Protein AF-A0A931Z8J7-F1 (afdb_monomer_lite)

Sequence (145 aa):
MNRFREINWHPAREERRKFGLMLAGGAPLSAAVWFAIVRVASGEWIWAVPVAVGAAGAGLGLLLWAAPALARPFYVAWYLLVACIDTVVTTTLLVAMFALVLTPVAVALRLCGRQVLRKSFNRPAKSYWRAAEPTPGPERYFRQF

pLDDT: 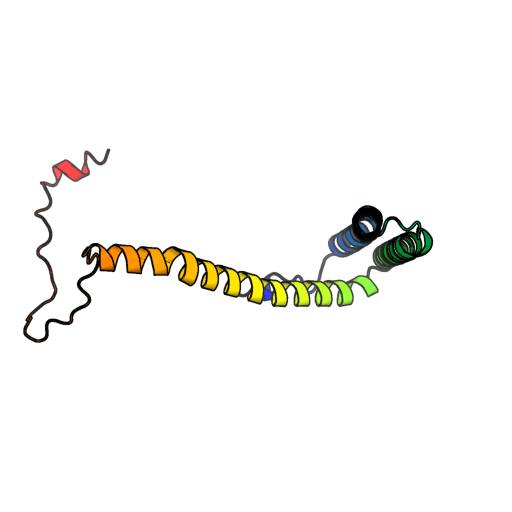mean 79.68, std 8.55, range [57.69, 97.06]

Structure (mmCIF, N/CA/C/O backbone):
data_AF-A0A931Z8J7-F1
#
_entry.id   AF-A0A931Z8J7-F1
#
loop_
_atom_site.group_PDB
_atom_site.id
_atom_site.type_symbol
_atom_site.label_atom_id
_atom_site.label_alt_id
_atom_site.label_comp_id
_atom_site.label_asym_id
_atom_site.label_entity_id
_atom_site.label_seq_id
_atom_site.pdbx_PDB_ins_code
_atom_site.Cartn_x
_atom_site.Cartn_y
_atom_site.Cartn_z
_atom_site.occupancy
_atom_site.B_iso_or_equiv
_atom_site.auth_seq_id
_atom_site.auth_comp_id
_atom_site.auth_asym_id
_atom_site.auth_atom_id
_atom_site.pdbx_PDB_model_num
ATOM 1 N N . MET A 1 1 ? -16.592 -3.594 -1.987 1.00 57.69 1 MET A N 1
ATOM 2 C CA . MET A 1 1 ? -16.247 -3.227 -3.379 1.00 57.69 1 MET A CA 1
ATOM 3 C C . MET A 1 1 ? -15.404 -4.359 -3.957 1.00 57.69 1 MET A C 1
ATOM 5 O O . MET A 1 1 ? -14.460 -4.758 -3.289 1.00 57.69 1 MET A O 1
ATOM 9 N N . ASN A 1 2 ? -15.758 -4.944 -5.104 1.00 72.88 2 ASN A N 1
ATOM 10 C CA . ASN A 1 2 ? -14.995 -6.058 -5.684 1.00 72.88 2 ASN A CA 1
ATOM 11 C C . ASN A 1 2 ? -13.785 -5.520 -6.475 1.00 72.88 2 ASN A C 1
ATOM 13 O O . ASN A 1 2 ? -13.969 -5.007 -7.577 1.00 72.88 2 ASN A O 1
ATOM 17 N N . ARG A 1 3 ? -12.569 -5.620 -5.920 1.00 72.44 3 ARG A N 1
ATOM 18 C CA . ARG A 1 3 ? -11.345 -4.998 -6.477 1.00 72.44 3 ARG A CA 1
ATOM 19 C C . ARG A 1 3 ? -10.912 -5.560 -7.822 1.00 72.44 3 ARG A C 1
ATOM 21 O O . ARG A 1 3 ? -10.347 -4.852 -8.643 1.00 72.44 3 ARG A O 1
ATOM 28 N N . PHE A 1 4 ? -11.271 -6.808 -8.097 1.00 75.88 4 PHE A N 1
ATOM 29 C CA . PHE A 1 4 ? -10.995 -7.448 -9.381 1.00 75.88 4 PHE A CA 1
ATOM 30 C C . PHE A 1 4 ? -11.736 -6.791 -10.558 1.00 75.88 4 PHE A C 1
ATOM 32 O O . PHE A 1 4 ? -11.383 -7.023 -11.711 1.00 75.88 4 PHE A O 1
ATOM 39 N N . ARG A 1 5 ? -12.749 -5.954 -10.287 1.00 73.19 5 ARG A N 1
ATOM 40 C CA . ARG A 1 5 ? -13.521 -5.241 -11.314 1.00 73.19 5 ARG A CA 1
ATOM 41 C C . ARG A 1 5 ? -12.817 -3.984 -11.839 1.00 73.19 5 ARG A C 1
ATOM 43 O O . ARG A 1 5 ? -13.160 -3.524 -12.920 1.00 73.19 5 ARG A O 1
ATOM 50 N N . GLU A 1 6 ? -11.845 -3.455 -11.098 1.00 75.44 6 GLU A N 1
ATOM 51 C CA . GLU A 1 6 ? -11.038 -2.290 -11.499 1.00 75.44 6 GLU A CA 1
ATOM 52 C C . GLU A 1 6 ? -9.868 -2.682 -12.418 1.00 75.44 6 GLU A C 1
ATOM 54 O O . GLU A 1 6 ? -9.244 -1.825 -13.041 1.00 75.44 6 GLU A O 1
ATOM 59 N N . ILE A 1 7 ? -9.581 -3.983 -12.542 1.00 76.69 7 ILE A N 1
ATOM 60 C CA . ILE A 1 7 ? -8.519 -4.490 -13.410 1.00 76.69 7 ILE A CA 1
ATOM 61 C C . ILE A 1 7 ? -8.943 -4.318 -14.871 1.00 76.69 7 ILE A C 1
ATOM 63 O O . ILE A 1 7 ? -9.908 -4.926 -15.338 1.00 76.69 7 ILE A O 1
ATOM 67 N N . ASN A 1 8 ? -8.185 -3.517 -15.620 1.00 76.88 8 ASN A N 1
ATOM 68 C CA . ASN A 1 8 ? -8.399 -3.353 -17.051 1.00 76.88 8 ASN A CA 1
ATOM 69 C C . ASN A 1 8 ? -7.850 -4.573 -17.821 1.00 76.88 8 ASN A C 1
ATOM 71 O O . ASN A 1 8 ? -6.650 -4.694 -18.061 1.00 76.88 8 ASN A O 1
ATOM 75 N N . TRP A 1 9 ? -8.738 -5.491 -18.215 1.00 76.50 9 TRP A N 1
ATOM 76 C CA . TRP A 1 9 ? -8.405 -6.726 -18.951 1.00 76.50 9 TRP A CA 1
ATOM 77 C C . TRP A 1 9 ? -7.990 -6.485 -20.415 1.00 76.50 9 TRP A C 1
ATOM 79 O O . TRP A 1 9 ? -7.344 -7.329 -21.057 1.00 76.50 9 TRP A O 1
ATOM 89 N N . HIS A 1 10 ? -8.357 -5.326 -20.964 1.00 76.81 10 HIS A N 1
ATOM 90 C CA . HIS A 1 10 ? -8.056 -4.909 -22.331 1.00 76.81 10 HIS A CA 1
ATOM 91 C C . HIS A 1 10 ? -7.426 -3.509 -22.326 1.0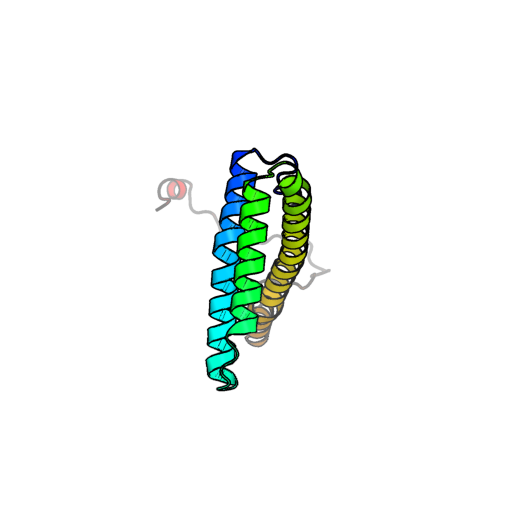0 76.81 10 HIS A C 1
ATOM 93 O O . HIS A 1 10 ? -8.006 -2.572 -22.873 1.00 76.81 10 HIS A O 1
ATOM 99 N N . PRO A 1 11 ? -6.218 -3.359 -21.750 1.00 75.38 11 PRO A N 1
ATOM 100 C CA . PRO A 1 11 ? -5.603 -2.049 -21.609 1.00 75.38 11 PRO A CA 1
ATOM 101 C C . PRO A 1 11 ? -5.314 -1.447 -22.983 1.00 75.38 11 PRO A C 1
ATOM 103 O O . PRO A 1 11 ? -4.878 -2.156 -23.908 1.00 75.38 11 PRO A O 1
ATOM 106 N N . ALA A 1 12 ? -5.537 -0.142 -23.121 1.00 79.12 12 ALA A N 1
ATOM 107 C CA . ALA A 1 12 ? -5.251 0.584 -24.354 1.00 79.12 12 ALA A CA 1
ATOM 108 C C . ALA A 1 12 ? -3.739 0.570 -24.648 1.00 79.12 12 ALA A C 1
ATOM 110 O O . ALA A 1 12 ? -2.907 0.386 -23.758 1.00 79.12 12 ALA A O 1
ATOM 111 N N . ARG A 1 13 ? -3.341 0.768 -25.912 1.00 73.31 13 ARG A N 1
ATOM 112 C CA . ARG A 1 13 ? -1.916 0.728 -26.308 1.00 73.31 13 ARG A CA 1
ATOM 113 C C . ARG A 1 13 ? -1.069 1.758 -25.545 1.00 73.31 13 ARG A C 1
ATOM 115 O O . ARG A 1 13 ? 0.106 1.509 -25.289 1.00 73.31 13 ARG A O 1
ATOM 122 N N . GLU A 1 14 ? -1.672 2.880 -25.161 1.00 78.12 14 GLU A N 1
ATOM 123 C CA . GLU A 1 14 ? -1.046 3.923 -24.349 1.00 78.12 14 GLU A CA 1
ATOM 124 C C . GLU A 1 14 ? -0.791 3.474 -22.901 1.00 78.12 14 GLU A C 1
ATOM 126 O O . GLU A 1 14 ? 0.310 3.664 -22.393 1.00 78.12 14 GLU A O 1
ATOM 131 N N . GLU A 1 15 ? -1.750 2.802 -22.255 1.00 76.00 15 GLU A N 1
ATOM 132 C CA . GLU A 1 15 ? -1.595 2.278 -20.887 1.00 76.00 15 GLU A CA 1
ATOM 133 C C . GLU A 1 15 ? -0.485 1.227 -20.805 1.00 76.00 15 GLU A C 1
ATOM 135 O O . GLU A 1 15 ? 0.328 1.246 -19.883 1.00 76.00 15 GLU A O 1
ATOM 140 N N . ARG A 1 16 ? -0.378 0.360 -21.820 1.00 74.38 16 ARG A N 1
ATOM 141 C CA . ARG A 1 16 ? 0.708 -0.633 -21.906 1.00 74.38 16 ARG A CA 1
ATOM 142 C C . ARG A 1 16 ? 2.082 0.027 -22.041 1.00 74.38 16 ARG A C 1
ATOM 144 O O . ARG A 1 16 ? 3.051 -0.449 -21.458 1.00 74.38 16 ARG A O 1
ATOM 151 N N . ARG A 1 17 ? 2.170 1.141 -22.778 1.00 76.56 17 ARG A N 1
ATOM 152 C CA . ARG A 1 17 ? 3.407 1.929 -22.907 1.00 76.56 17 ARG A CA 1
ATOM 153 C C . ARG A 1 17 ? 3.751 2.661 -21.614 1.00 76.56 17 ARG A C 1
ATOM 155 O O . ARG A 1 17 ? 4.916 2.655 -21.231 1.00 76.56 17 ARG A O 1
ATOM 162 N N . LYS A 1 18 ? 2.760 3.245 -20.932 1.00 79.06 18 LYS A N 1
ATOM 163 C CA . LYS A 1 18 ? 2.941 3.860 -19.607 1.00 79.06 18 LYS A CA 1
ATOM 164 C C . LYS A 1 18 ? 3.450 2.835 -18.597 1.00 79.06 18 LYS A C 1
ATOM 166 O O . LYS A 1 18 ? 4.399 3.131 -17.887 1.00 79.06 18 LYS A O 1
ATOM 171 N N . PHE A 1 19 ? 2.905 1.619 -18.607 1.00 78.94 19 PHE A N 1
ATOM 172 C CA . PHE A 1 19 ? 3.400 0.520 -17.778 1.00 78.94 19 PHE A CA 1
ATOM 173 C C . PHE A 1 19 ? 4.860 0.160 -18.095 1.00 78.94 19 PHE A C 1
ATOM 175 O O . PHE A 1 19 ? 5.676 0.091 -17.182 1.00 78.94 19 PHE A O 1
ATOM 182 N N . GLY A 1 20 ? 5.219 0.007 -19.376 1.00 77.50 20 GLY A N 1
ATOM 183 C CA . GLY A 1 20 ? 6.609 -0.239 -19.785 1.00 77.50 20 GLY A CA 1
ATOM 184 C C . GLY A 1 20 ? 7.572 0.872 -19.346 1.00 77.50 20 GLY A C 1
ATOM 185 O O . GLY A 1 20 ? 8.642 0.582 -18.823 1.00 77.50 20 GLY A O 1
ATOM 186 N N . LEU A 1 21 ? 7.163 2.140 -19.470 1.00 81.00 21 LEU A N 1
ATOM 187 C CA . LEU A 1 21 ? 7.923 3.305 -18.994 1.00 81.00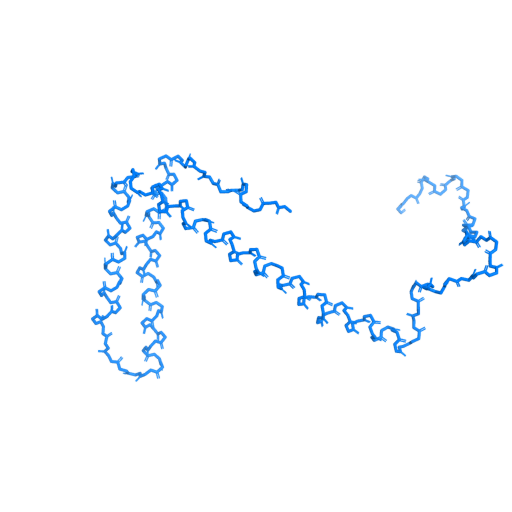 21 LEU A CA 1
ATOM 188 C C . LEU A 1 21 ? 8.069 3.328 -17.467 1.00 81.00 21 LEU A C 1
ATOM 190 O O . LEU A 1 21 ? 9.162 3.569 -16.959 1.00 81.00 21 LEU A O 1
ATOM 194 N N . MET A 1 22 ? 6.990 3.047 -16.733 1.00 82.00 22 MET A N 1
ATOM 195 C CA . MET A 1 22 ? 7.014 2.941 -15.272 1.00 82.00 22 MET A CA 1
ATOM 196 C C . MET A 1 22 ? 7.947 1.823 -14.812 1.00 82.00 22 MET A C 1
ATOM 198 O O . MET A 1 22 ? 8.664 1.999 -13.835 1.00 82.00 22 MET A O 1
ATOM 202 N N . LEU A 1 23 ? 7.979 0.698 -15.524 1.00 80.44 23 LEU A N 1
ATOM 203 C CA . LEU A 1 23 ? 8.856 -0.426 -15.206 1.00 80.44 23 LEU A CA 1
ATOM 204 C C . LEU A 1 23 ? 10.318 -0.109 -15.559 1.00 80.44 23 LEU A C 1
ATOM 206 O O . LEU A 1 23 ? 11.212 -0.379 -14.761 1.00 80.44 23 LEU A O 1
ATOM 210 N N . ALA A 1 24 ? 10.547 0.549 -16.699 1.00 81.31 24 ALA A N 1
ATOM 211 C CA . ALA A 1 24 ? 11.870 0.984 -17.139 1.00 81.31 24 ALA A CA 1
ATOM 212 C C . ALA A 1 24 ? 12.503 2.022 -16.198 1.00 81.31 24 ALA A C 1
ATOM 214 O O . ALA A 1 24 ? 13.708 1.974 -15.977 1.00 81.31 24 ALA A O 1
ATOM 215 N N . GLY A 1 25 ? 11.709 2.940 -15.634 1.00 81.25 25 GLY A N 1
ATOM 216 C CA . GLY A 1 25 ? 12.183 3.923 -14.652 1.00 81.25 25 GLY A CA 1
ATOM 217 C C . GLY A 1 25 ? 12.170 3.409 -13.208 1.00 81.25 25 GLY A C 1
ATOM 218 O O . GLY A 1 25 ? 13.085 3.684 -12.435 1.00 81.25 25 GLY A O 1
ATOM 219 N N . GLY A 1 26 ? 11.157 2.629 -12.834 1.00 79.50 26 GLY A N 1
ATOM 220 C CA . GLY A 1 26 ? 10.974 2.124 -11.474 1.00 79.50 26 GLY A CA 1
ATOM 221 C C . GLY A 1 26 ? 11.999 1.063 -11.080 1.00 79.50 26 GLY A C 1
ATOM 222 O O . GLY A 1 26 ? 12.495 1.088 -9.955 1.00 79.50 26 GLY A O 1
ATOM 223 N N . ALA A 1 27 ? 12.376 0.170 -12.001 1.00 81.75 27 ALA A N 1
ATOM 224 C CA . ALA A 1 27 ? 13.380 -0.860 -11.736 1.00 81.75 27 ALA A CA 1
ATOM 225 C C . ALA A 1 27 ? 14.753 -0.279 -11.328 1.00 81.75 27 ALA A C 1
ATOM 227 O O . ALA A 1 27 ? 15.232 -0.637 -10.249 1.00 81.75 27 ALA A O 1
ATOM 228 N N . PRO A 1 28 ? 15.375 0.654 -12.078 1.00 79.31 28 PRO A N 1
ATOM 229 C CA . PRO A 1 28 ? 16.649 1.247 -11.673 1.00 79.31 28 PRO A CA 1
ATOM 230 C C . PRO A 1 28 ? 16.537 2.102 -10.404 1.00 79.31 28 PRO A C 1
ATOM 232 O O . PRO A 1 28 ? 17.461 2.085 -9.595 1.00 79.31 28 PRO A O 1
ATOM 235 N N . LEU A 1 29 ? 15.407 2.783 -10.168 1.00 83.31 29 LEU A N 1
ATOM 236 C CA . LEU A 1 29 ? 15.181 3.506 -8.908 1.00 83.31 29 LEU A CA 1
ATOM 237 C C . LEU A 1 29 ? 15.136 2.552 -7.709 1.00 83.31 29 LEU A C 1
ATOM 239 O O . LEU A 1 29 ? 15.803 2.792 -6.705 1.00 83.31 29 LEU A O 1
ATOM 243 N N . SER A 1 30 ? 14.402 1.443 -7.820 1.00 80.38 30 SER A N 1
ATOM 244 C CA . SER A 1 30 ? 14.341 0.433 -6.757 1.00 80.38 30 SER A CA 1
ATOM 245 C C . SER A 1 30 ? 15.702 -0.230 -6.507 1.00 80.38 30 SER A C 1
ATOM 247 O O . SER A 1 30 ? 16.091 -0.407 -5.353 1.00 80.38 30 SER A O 1
ATOM 249 N N . ALA A 1 31 ? 16.474 -0.500 -7.567 1.00 80.44 31 ALA A N 1
ATOM 250 C CA . ALA A 1 31 ? 17.838 -1.013 -7.466 1.00 80.44 31 ALA A CA 1
ATOM 251 C C . ALA A 1 31 ? 18.791 -0.009 -6.793 1.00 80.44 31 ALA A C 1
ATOM 253 O O . ALA A 1 31 ? 19.624 -0.410 -5.981 1.00 80.44 31 ALA A O 1
ATOM 254 N N . ALA A 1 32 ? 18.647 1.291 -7.073 1.00 82.19 32 ALA A N 1
ATOM 255 C CA . ALA A 1 32 ? 19.432 2.346 -6.433 1.00 82.19 32 ALA A CA 1
ATOM 256 C C . ALA A 1 32 ? 19.104 2.494 -4.938 1.00 82.19 32 ALA A C 1
ATOM 258 O O . ALA A 1 32 ? 20.013 2.631 -4.121 1.00 82.19 32 ALA A O 1
ATOM 259 N N . VAL A 1 33 ? 17.822 2.410 -4.563 1.00 84.44 33 VAL A N 1
ATOM 260 C CA . VAL A 1 33 ? 17.398 2.425 -3.152 1.00 84.44 33 VAL A CA 1
ATOM 261 C C . VAL A 1 33 ? 17.931 1.197 -2.414 1.00 84.44 33 VAL A C 1
ATOM 263 O O . VAL A 1 33 ? 18.503 1.334 -1.335 1.00 84.44 33 VAL A O 1
ATOM 266 N N . TRP A 1 34 ? 17.813 0.005 -3.007 1.00 80.31 34 TRP A N 1
ATOM 267 C CA . TRP A 1 34 ? 18.384 -1.221 -2.445 1.00 80.31 34 TRP A CA 1
ATOM 268 C C . TRP A 1 34 ? 19.900 -1.109 -2.258 1.00 80.31 34 TRP A C 1
ATOM 270 O O . TRP A 1 34 ? 20.421 -1.433 -1.193 1.00 80.31 34 TRP A O 1
ATOM 280 N N . PHE A 1 35 ? 20.607 -0.585 -3.262 1.00 79.31 35 PHE A N 1
ATOM 281 C CA . PHE A 1 35 ? 22.042 -0.332 -3.179 1.00 79.31 35 PHE A CA 1
ATOM 282 C C . PHE A 1 35 ? 22.397 0.633 -2.044 1.00 79.31 35 PHE A C 1
ATOM 284 O O . PHE A 1 35 ? 23.329 0.358 -1.295 1.00 79.31 35 PHE A O 1
ATOM 291 N N . ALA A 1 36 ? 21.640 1.720 -1.867 1.00 80.44 36 ALA A N 1
ATOM 292 C CA . ALA A 1 36 ? 21.854 2.661 -0.771 1.00 80.44 36 ALA A CA 1
ATOM 293 C C . ALA A 1 36 ? 21.652 2.001 0.606 1.00 80.44 36 ALA A C 1
ATOM 295 O O . ALA A 1 36 ? 22.462 2.211 1.507 1.00 80.44 36 ALA A O 1
ATOM 296 N N . ILE A 1 37 ? 20.626 1.155 0.756 1.00 81.81 37 ILE A N 1
ATOM 297 C CA . ILE A 1 37 ? 20.359 0.416 2.000 1.00 81.81 37 ILE A CA 1
ATOM 298 C C . ILE A 1 37 ? 21.498 -0.562 2.309 1.00 81.81 37 ILE A C 1
ATOM 300 O O . ILE A 1 37 ? 22.039 -0.538 3.413 1.00 81.81 37 ILE A O 1
ATOM 304 N N . VAL A 1 38 ? 21.906 -1.383 1.335 1.00 76.50 38 VAL A N 1
ATOM 305 C CA . VAL A 1 38 ? 23.019 -2.333 1.503 1.00 76.50 38 VAL A CA 1
ATOM 306 C C . VAL A 1 38 ? 24.315 -1.587 1.810 1.00 76.50 38 VAL A C 1
ATOM 308 O O . VAL A 1 38 ? 25.040 -1.962 2.725 1.00 76.50 38 VAL A O 1
ATOM 311 N N . ARG A 1 39 ? 24.575 -0.466 1.132 1.00 75.50 39 ARG A N 1
ATOM 312 C CA . ARG A 1 39 ? 25.777 0.343 1.353 1.00 75.50 39 ARG A CA 1
ATOM 313 C C . ARG A 1 39 ? 25.872 0.899 2.773 1.00 75.50 39 ARG A C 1
ATOM 315 O O . ARG A 1 39 ? 26.983 0.980 3.302 1.00 75.50 39 ARG A O 1
ATOM 322 N N . VAL A 1 40 ? 24.744 1.305 3.357 1.00 78.44 40 VAL A N 1
ATOM 323 C CA . VAL A 1 40 ? 24.664 1.790 4.743 1.00 78.44 40 VAL A CA 1
ATOM 324 C C . VAL A 1 40 ? 24.761 0.632 5.739 1.00 78.44 40 VAL A C 1
ATOM 326 O O . VAL A 1 40 ? 25.379 0.795 6.786 1.00 78.44 40 VAL A O 1
ATOM 329 N N . ALA A 1 41 ? 24.196 -0.534 5.415 1.00 78.81 41 ALA A N 1
ATOM 330 C CA . ALA A 1 41 ? 24.130 -1.676 6.325 1.00 78.81 41 ALA A CA 1
ATOM 331 C C . ALA A 1 41 ? 25.417 -2.521 6.385 1.00 78.81 41 ALA A C 1
ATOM 333 O O . ALA A 1 41 ? 25.817 -2.919 7.475 1.00 78.81 41 ALA A O 1
ATOM 334 N N . SER A 1 42 ? 26.060 -2.820 5.250 1.00 70.62 42 SER A N 1
ATOM 335 C CA . SER A 1 42 ? 27.202 -3.750 5.192 1.00 70.62 42 SER A CA 1
ATOM 336 C C . SER A 1 42 ? 28.550 -3.082 4.920 1.00 70.62 42 SER A C 1
ATOM 338 O O . SER A 1 42 ? 29.585 -3.713 5.104 1.00 70.62 42 SER A O 1
ATOM 340 N N . GLY A 1 43 ? 28.578 -1.820 4.477 1.00 73.38 43 GLY A N 1
ATOM 341 C CA . GLY A 1 43 ? 29.824 -1.105 4.166 1.00 73.38 43 GLY A CA 1
ATOM 342 C C . GLY A 1 43 ? 30.599 -1.635 2.947 1.00 73.38 43 GLY A C 1
ATOM 343 O O . GLY A 1 43 ? 31.552 -0.990 2.513 1.00 73.38 43 GLY A O 1
ATOM 344 N N . GLU A 1 44 ? 30.179 -2.761 2.364 1.00 67.62 44 GLU A N 1
ATOM 345 C CA . GLU A 1 44 ? 30.802 -3.393 1.203 1.00 67.62 44 GLU A CA 1
ATOM 346 C C . GLU A 1 44 ? 30.444 -2.698 -0.117 1.00 67.62 44 GLU A C 1
ATOM 348 O O . GLU A 1 44 ? 29.341 -2.185 -0.326 1.00 67.62 44 GLU A O 1
ATOM 353 N N . TRP A 1 45 ? 31.404 -2.707 -1.042 1.00 60.91 45 TRP A N 1
ATOM 354 C CA . TRP A 1 45 ? 31.324 -2.027 -2.332 1.00 60.91 45 TRP A CA 1
ATOM 355 C C . TRP A 1 45 ? 31.046 -3.022 -3.468 1.00 60.91 45 TRP A C 1
ATOM 357 O O . TRP A 1 45 ? 31.913 -3.310 -4.293 1.00 60.91 45 TRP A O 1
ATOM 367 N N . ILE A 1 46 ? 29.824 -3.560 -3.529 1.00 66.12 46 ILE A N 1
ATOM 368 C CA . ILE A 1 46 ? 29.396 -4.472 -4.606 1.00 66.12 46 ILE A CA 1
ATOM 369 C C . ILE A 1 46 ? 28.424 -3.736 -5.534 1.00 66.12 46 ILE A C 1
ATOM 371 O O . ILE A 1 46 ? 27.206 -3.829 -5.418 1.00 66.12 46 ILE A O 1
ATOM 375 N N . TRP A 1 47 ? 28.979 -2.970 -6.471 1.00 69.69 47 TRP A N 1
ATOM 376 C CA . TRP A 1 47 ? 28.231 -2.191 -7.468 1.00 69.69 47 TRP A CA 1
ATOM 377 C C . TRP A 1 47 ? 27.688 -3.053 -8.614 1.00 69.69 47 TRP A C 1
ATOM 379 O O . TRP A 1 47 ? 26.668 -2.714 -9.210 1.00 69.69 47 TRP A O 1
ATOM 389 N N . ALA A 1 48 ? 28.331 -4.188 -8.904 1.00 75.31 48 ALA A N 1
ATOM 390 C CA . ALA A 1 48 ? 27.989 -5.035 -10.044 1.00 75.31 48 ALA A CA 1
ATOM 391 C C . ALA A 1 48 ? 26.563 -5.608 -9.963 1.00 75.31 48 ALA A C 1
ATOM 393 O O . ALA A 1 48 ? 25.846 -5.610 -10.960 1.00 75.31 48 ALA A O 1
ATOM 394 N N . VAL A 1 49 ? 26.126 -6.048 -8.779 1.00 74.25 49 VAL A N 1
ATOM 395 C CA . VAL A 1 49 ? 24.813 -6.689 -8.589 1.00 74.25 49 VAL A CA 1
ATOM 396 C C . VAL A 1 49 ? 23.646 -5.704 -8.788 1.00 74.25 49 VAL A C 1
ATOM 398 O O . VAL A 1 49 ? 22.790 -5.977 -9.629 1.00 74.25 49 VAL A O 1
ATOM 401 N N . PRO A 1 50 ? 23.587 -4.541 -8.108 1.00 74.50 50 PRO A N 1
ATOM 402 C CA . PRO A 1 50 ? 22.493 -3.593 -8.311 1.00 74.50 50 PRO A CA 1
ATOM 403 C C . PRO A 1 50 ? 22.495 -2.962 -9.703 1.00 74.50 50 PRO A C 1
ATOM 405 O O . PRO A 1 50 ? 21.423 -2.739 -10.260 1.00 74.50 50 PRO A O 1
ATOM 408 N N . VAL A 1 51 ? 23.668 -2.715 -10.297 1.00 77.31 51 VAL A N 1
ATOM 409 C CA . VAL A 1 51 ? 23.752 -2.199 -11.673 1.00 77.31 51 VAL A CA 1
ATOM 410 C C . VAL A 1 51 ? 23.253 -3.241 -12.672 1.00 77.31 51 VAL A C 1
ATOM 412 O O . VAL A 1 51 ? 22.470 -2.894 -13.551 1.00 77.31 51 VAL A O 1
ATOM 415 N N . ALA A 1 52 ? 23.626 -4.515 -12.521 1.00 79.50 52 ALA A N 1
ATOM 416 C CA . ALA A 1 52 ? 23.138 -5.585 -13.389 1.00 79.50 52 ALA A CA 1
ATOM 417 C C . ALA A 1 52 ? 21.619 -5.773 -13.269 1.00 79.50 52 ALA A C 1
ATOM 419 O O . ALA A 1 52 ? 20.933 -5.866 -14.284 1.00 79.50 52 ALA A O 1
ATOM 420 N N . VAL A 1 53 ? 21.076 -5.766 -12.047 1.00 78.44 53 VAL A N 1
ATOM 421 C CA . VAL A 1 53 ? 19.627 -5.887 -11.804 1.00 78.44 53 VAL A CA 1
ATOM 422 C C . VAL A 1 53 ? 18.872 -4.667 -12.337 1.00 78.44 53 VAL A C 1
ATOM 424 O O . VAL A 1 53 ? 17.850 -4.819 -13.006 1.00 78.44 53 VAL A O 1
ATOM 427 N N . GLY A 1 54 ? 19.390 -3.460 -12.101 1.00 77.88 54 GLY A N 1
ATOM 428 C CA . GLY A 1 54 ? 18.810 -2.218 -12.609 1.00 77.88 54 GLY A CA 1
ATOM 429 C C . GLY A 1 54 ? 18.827 -2.149 -14.137 1.00 77.88 54 GLY A C 1
ATOM 430 O O . GLY A 1 54 ? 17.809 -1.821 -14.741 1.00 77.88 54 GLY A O 1
ATOM 431 N N . ALA A 1 55 ? 19.943 -2.519 -14.770 1.00 79.38 55 ALA A N 1
ATOM 432 C CA . ALA A 1 55 ? 20.082 -2.548 -16.225 1.00 79.38 55 ALA A CA 1
ATOM 433 C C . ALA A 1 55 ? 19.206 -3.632 -16.867 1.00 79.38 55 ALA A C 1
ATOM 435 O O . ALA A 1 55 ? 18.543 -3.366 -17.869 1.00 79.38 55 ALA A O 1
ATOM 436 N N . ALA A 1 56 ? 19.141 -4.827 -16.272 1.00 81.75 56 ALA A N 1
ATOM 437 C CA . ALA A 1 56 ? 18.259 -5.896 -16.731 1.00 81.75 56 ALA A CA 1
ATOM 438 C C . ALA A 1 56 ? 16.782 -5.491 -16.620 1.00 81.75 56 ALA A C 1
ATOM 440 O O . ALA A 1 56 ? 16.020 -5.679 -17.567 1.00 81.75 56 ALA A O 1
ATOM 441 N N . GLY A 1 57 ? 16.382 -4.873 -15.504 1.00 78.44 57 GLY A N 1
ATOM 442 C CA . GLY A 1 57 ? 15.023 -4.369 -15.302 1.00 78.44 57 GLY A CA 1
ATOM 443 C C . GLY A 1 57 ? 14.659 -3.224 -16.251 1.00 78.44 57 GLY A C 1
ATOM 444 O O . GLY A 1 57 ? 13.575 -3.231 -16.836 1.00 78.44 57 GLY A O 1
ATOM 445 N N . ALA A 1 58 ? 15.578 -2.282 -16.476 1.00 78.50 58 ALA A N 1
ATOM 446 C CA . ALA A 1 58 ? 15.401 -1.204 -17.446 1.00 78.50 58 ALA A CA 1
ATOM 447 C C . ALA A 1 58 ? 15.288 -1.744 -18.882 1.00 78.50 58 ALA A C 1
ATOM 449 O O . ALA A 1 58 ? 14.393 -1.340 -19.626 1.00 78.50 58 ALA A O 1
ATOM 450 N N . GLY A 1 59 ? 16.138 -2.706 -19.254 1.00 81.25 59 GLY A N 1
ATOM 451 C CA . GLY A 1 59 ? 16.087 -3.387 -20.548 1.00 81.25 59 GLY A CA 1
ATOM 452 C C . GLY A 1 59 ? 14.772 -4.137 -20.758 1.00 81.25 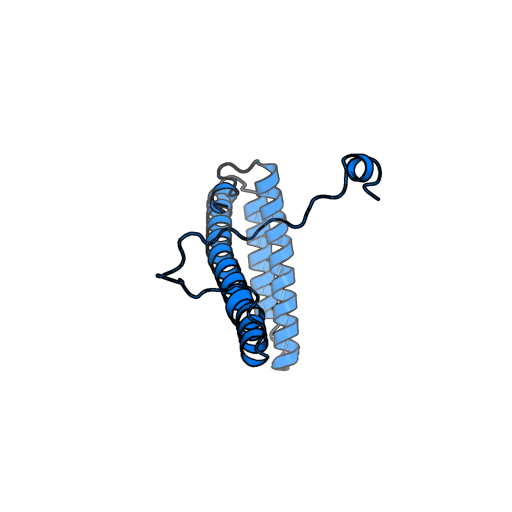59 GLY A C 1
ATOM 453 O O . GLY A 1 59 ? 14.151 -4.010 -21.813 1.00 81.25 59 GLY A O 1
ATOM 454 N N . LEU A 1 60 ? 14.291 -4.844 -19.732 1.00 80.25 60 LEU A N 1
ATOM 455 C CA . LEU A 1 60 ? 12.993 -5.518 -19.764 1.00 80.25 60 LEU A CA 1
ATOM 456 C C . LEU A 1 60 ? 11.840 -4.512 -19.926 1.00 80.25 60 LEU A C 1
ATOM 458 O O . LEU A 1 60 ? 10.933 -4.738 -20.724 1.00 80.25 60 LEU A O 1
ATOM 462 N N . GLY A 1 61 ? 11.892 -3.380 -19.217 1.00 78.69 61 GLY A N 1
ATOM 463 C CA . GLY A 1 61 ? 10.910 -2.300 -19.332 1.00 78.69 61 GLY A CA 1
ATOM 464 C C . GLY A 1 61 ? 10.871 -1.673 -20.730 1.00 78.69 61 GLY A C 1
ATOM 465 O O . GLY A 1 61 ? 9.793 -1.480 -21.295 1.00 78.69 61 GLY A O 1
ATOM 466 N N . LEU A 1 62 ? 12.038 -1.432 -21.335 1.00 78.25 62 LEU A N 1
ATOM 467 C CA . LEU A 1 62 ? 12.156 -0.943 -22.714 1.00 78.25 62 LEU A CA 1
ATOM 468 C C . LEU A 1 62 ? 11.653 -1.970 -23.737 1.00 78.25 62 LEU A C 1
ATOM 470 O O . LEU A 1 62 ? 10.980 -1.603 -24.701 1.00 78.25 62 LEU A O 1
ATOM 474 N N . LEU A 1 63 ? 11.908 -3.259 -23.507 1.00 80.06 63 LEU A N 1
ATOM 475 C CA . LEU A 1 63 ? 11.407 -4.346 -24.349 1.00 80.06 63 LEU A CA 1
ATOM 476 C C . LEU A 1 63 ? 9.877 -4.447 -24.276 1.00 80.06 63 LEU A C 1
ATOM 478 O O . LEU A 1 63 ? 9.212 -4.557 -25.306 1.00 80.06 63 LEU A O 1
ATOM 482 N N . LEU A 1 64 ? 9.300 -4.324 -23.079 1.00 74.19 64 LEU A N 1
ATOM 483 C CA . LEU A 1 64 ? 7.849 -4.275 -22.864 1.00 74.19 64 LEU A CA 1
ATOM 484 C C . LEU A 1 64 ? 7.209 -3.023 -23.487 1.00 74.19 64 LEU A C 1
ATOM 486 O O . LEU A 1 64 ? 6.079 -3.086 -23.977 1.00 74.19 64 LEU A O 1
ATOM 490 N N . TRP A 1 65 ? 7.930 -1.899 -23.520 1.00 74.50 65 TRP A N 1
ATOM 491 C CA . TRP A 1 65 ? 7.504 -0.684 -24.218 1.00 74.50 65 TRP A CA 1
ATOM 492 C C . TRP A 1 65 ? 7.501 -0.858 -25.747 1.00 74.50 65 TRP A C 1
ATOM 494 O O . TRP A 1 65 ? 6.540 -0.452 -26.411 1.00 74.50 65 TRP A O 1
ATOM 504 N N . ALA A 1 66 ? 8.533 -1.504 -26.301 1.00 75.31 66 ALA A N 1
ATOM 505 C CA . ALA A 1 66 ? 8.658 -1.780 -27.732 1.00 75.31 66 ALA A CA 1
ATOM 506 C C . ALA A 1 66 ? 7.673 -2.861 -28.223 1.00 75.31 66 ALA A C 1
ATOM 508 O O . ALA A 1 66 ? 7.132 -2.748 -29.326 1.00 75.31 66 ALA A O 1
ATOM 509 N N . ALA A 1 67 ? 7.378 -3.868 -27.391 1.00 77.69 67 ALA A N 1
ATOM 510 C CA . ALA A 1 67 ? 6.496 -4.994 -27.701 1.00 77.69 67 ALA A CA 1
ATOM 511 C C . ALA A 1 67 ? 5.199 -4.991 -26.849 1.00 77.69 67 ALA A C 1
ATOM 513 O O . ALA A 1 67 ? 5.006 -5.844 -25.976 1.00 77.69 67 ALA A O 1
ATOM 514 N N . PRO A 1 68 ? 4.223 -4.104 -27.141 1.00 68.75 68 PRO A N 1
ATOM 515 C CA . PRO A 1 68 ? 2.986 -3.964 -26.359 1.00 68.75 68 PRO A CA 1
ATOM 516 C C . PRO A 1 68 ? 2.030 -5.170 -26.450 1.00 68.75 68 PRO A C 1
ATOM 518 O O . PRO A 1 68 ? 1.017 -5.215 -25.744 1.00 68.75 68 PRO A O 1
ATOM 521 N N . ALA A 1 69 ? 2.307 -6.131 -27.337 1.00 73.12 69 ALA A N 1
ATOM 522 C CA . ALA A 1 69 ? 1.579 -7.395 -27.413 1.00 73.12 69 ALA A CA 1
ATOM 523 C C . ALA A 1 69 ? 1.943 -8.324 -26.241 1.00 73.12 69 ALA A C 1
ATOM 525 O O . ALA A 1 69 ? 1.047 -8.893 -25.620 1.00 73.12 69 ALA A O 1
ATOM 526 N N . LEU A 1 70 ? 3.232 -8.396 -25.881 1.00 73.94 70 LEU A N 1
ATOM 527 C CA . LEU A 1 70 ? 3.734 -9.190 -24.753 1.00 73.94 70 LEU A CA 1
ATOM 528 C C . LEU A 1 70 ? 3.466 -8.520 -23.398 1.00 73.94 70 LEU A C 1
ATOM 530 O O . LEU A 1 70 ? 3.278 -9.199 -22.394 1.00 73.94 70 LEU A O 1
ATOM 534 N N . ALA A 1 71 ? 3.375 -7.188 -23.375 1.00 74.12 71 ALA A N 1
ATOM 535 C CA . ALA A 1 71 ? 3.080 -6.434 -22.157 1.00 74.12 71 ALA A CA 1
ATOM 536 C C . ALA A 1 71 ? 1.672 -6.695 -21.594 1.00 74.12 71 ALA A C 1
ATOM 538 O O . ALA A 1 71 ? 1.431 -6.475 -20.411 1.00 74.12 71 ALA A O 1
ATOM 539 N N . ARG A 1 72 ? 0.729 -7.171 -22.418 1.00 76.81 72 ARG A N 1
ATOM 540 C CA . ARG A 1 72 ? -0.666 -7.378 -22.008 1.00 76.81 72 ARG A CA 1
ATOM 541 C C . ARG A 1 72 ? -0.844 -8.468 -20.934 1.00 76.81 72 ARG A C 1
ATOM 543 O O . ARG A 1 72 ? -1.415 -8.140 -19.897 1.00 76.81 72 ARG A O 1
ATOM 550 N N . PRO A 1 73 ? -0.416 -9.732 -21.134 1.00 79.88 73 PRO A N 1
ATOM 551 C CA . PRO A 1 73 ? -0.570 -10.765 -20.106 1.00 79.88 73 PRO A CA 1
ATOM 552 C C . PRO A 1 73 ? 0.194 -10.419 -18.824 1.00 79.88 73 PRO A C 1
ATOM 554 O O . PRO A 1 73 ? -0.315 -10.652 -17.733 1.00 79.88 73 PRO A O 1
ATOM 557 N N . PHE A 1 74 ? 1.370 -9.798 -18.953 1.00 80.50 74 PHE A N 1
ATOM 558 C CA . PHE A 1 74 ? 2.175 -9.383 -17.807 1.00 80.50 74 PHE A CA 1
ATOM 559 C C . PHE A 1 74 ? 1.491 -8.283 -16.985 1.00 80.50 74 PHE A C 1
ATOM 561 O O . PHE A 1 74 ? 1.431 -8.380 -15.763 1.00 80.50 74 PHE A O 1
ATOM 568 N N . TYR A 1 75 ? 0.9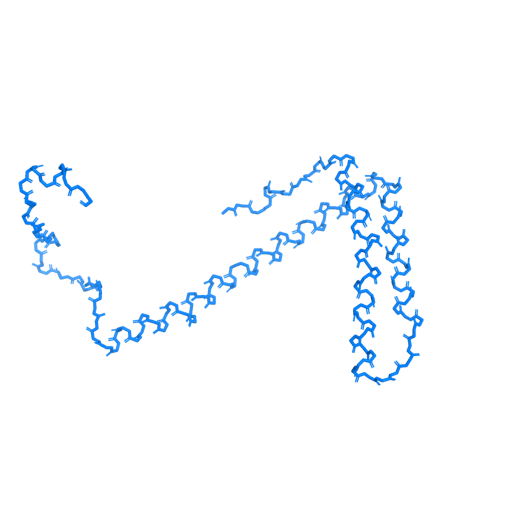07 -7.281 -17.651 1.00 81.88 75 TYR A N 1
ATOM 569 C CA . TYR A 1 75 ? 0.101 -6.247 -17.004 1.00 81.88 75 TYR A CA 1
ATOM 570 C C . TYR A 1 75 ? -1.058 -6.869 -16.218 1.00 81.88 75 TYR A C 1
ATOM 572 O O . TYR A 1 75 ? -1.207 -6.620 -15.028 1.00 81.88 75 TYR A O 1
ATOM 580 N N . VAL A 1 76 ? -1.849 -7.737 -16.850 1.00 84.06 76 VAL A N 1
ATOM 581 C CA . VAL A 1 76 ? -3.009 -8.354 -16.190 1.00 84.06 76 VAL A CA 1
ATOM 582 C C . VAL A 1 76 ? -2.584 -9.211 -14.995 1.00 84.06 76 VAL A C 1
ATOM 584 O O . VAL A 1 76 ? -3.178 -9.089 -13.925 1.00 84.06 76 VAL A O 1
ATOM 587 N N . ALA A 1 77 ? -1.539 -10.030 -15.142 1.00 86.19 77 ALA A N 1
ATOM 588 C CA . ALA A 1 77 ? -1.016 -10.851 -14.052 1.00 86.19 77 ALA A CA 1
ATOM 589 C C . ALA A 1 77 ? -0.530 -9.994 -12.873 1.00 86.19 77 ALA A C 1
ATOM 591 O O . ALA A 1 77 ? -0.872 -10.271 -11.724 1.00 86.19 77 ALA A O 1
ATOM 592 N N . TRP A 1 78 ? 0.208 -8.917 -13.157 1.00 85.12 78 TRP A N 1
ATOM 593 C CA . TRP A 1 78 ? 0.680 -7.982 -12.141 1.00 85.12 78 TRP A CA 1
ATOM 594 C C . TRP A 1 78 ? -0.477 -7.333 -11.375 1.00 85.12 78 TRP A C 1
ATOM 596 O O . TRP A 1 78 ? -0.504 -7.370 -10.147 1.00 85.12 78 TRP A O 1
ATOM 606 N N . TYR A 1 79 ? -1.470 -6.791 -12.082 1.00 86.00 79 TYR A N 1
ATOM 607 C CA . TYR A 1 79 ? -2.618 -6.143 -11.444 1.00 86.00 79 TYR A CA 1
ATOM 608 C C . TYR A 1 79 ? -3.493 -7.121 -10.653 1.00 86.00 79 TYR A C 1
ATOM 610 O O . TYR A 1 79 ? -4.058 -6.743 -9.628 1.00 86.00 79 TYR A O 1
ATOM 618 N N . LEU A 1 80 ? -3.568 -8.385 -11.074 1.00 88.06 80 LEU A N 1
ATOM 619 C CA . LEU A 1 80 ? -4.251 -9.430 -10.316 1.00 88.06 80 LEU A CA 1
ATOM 620 C C . LEU A 1 80 ? -3.539 -9.705 -8.986 1.00 88.06 80 LEU A C 1
ATOM 622 O O . LEU A 1 80 ? -4.194 -9.744 -7.945 1.00 88.06 80 LEU A O 1
ATOM 626 N N . LEU A 1 81 ? -2.206 -9.814 -8.998 1.00 89.06 81 LEU A N 1
ATOM 627 C CA . LEU A 1 81 ? -1.419 -9.952 -7.769 1.00 89.06 81 LEU A CA 1
ATOM 628 C C . LEU A 1 81 ? -1.599 -8.748 -6.844 1.00 89.06 81 LEU A C 1
ATOM 630 O O . LEU A 1 81 ? -1.837 -8.929 -5.650 1.00 89.06 81 LEU A O 1
ATOM 634 N N . VAL A 1 82 ? -1.550 -7.531 -7.394 1.00 89.38 82 VAL A N 1
ATOM 635 C CA . VAL A 1 82 ? -1.800 -6.304 -6.627 1.00 89.38 82 VAL A CA 1
ATOM 636 C C . VAL A 1 82 ? -3.185 -6.348 -5.976 1.00 89.38 82 VAL A C 1
ATOM 638 O O . VAL A 1 82 ? -3.292 -6.081 -4.784 1.00 89.38 82 VAL A O 1
ATOM 641 N N . ALA A 1 83 ? -4.231 -6.761 -6.698 1.00 88.81 83 ALA A N 1
ATOM 642 C CA . ALA A 1 83 ? -5.584 -6.864 -6.148 1.00 88.81 83 ALA A CA 1
ATOM 643 C C . ALA A 1 83 ? -5.700 -7.902 -5.014 1.00 88.81 83 ALA A C 1
ATOM 645 O O . ALA A 1 83 ? -6.379 -7.653 -4.010 1.00 88.81 83 ALA A O 1
ATOM 646 N N . CYS A 1 84 ? -5.025 -9.049 -5.139 1.00 90.25 84 CYS A N 1
ATOM 647 C CA . CYS A 1 84 ? -4.951 -10.058 -4.080 1.00 90.25 84 CYS A CA 1
ATOM 648 C C . CYS A 1 84 ? -4.275 -9.500 -2.822 1.00 90.25 84 CYS A C 1
ATOM 650 O O . CYS A 1 84 ? -4.842 -9.586 -1.730 1.00 90.25 84 CYS A O 1
ATOM 652 N N . ILE A 1 85 ? -3.095 -8.895 -2.981 1.00 90.88 85 ILE A N 1
ATOM 653 C CA . ILE A 1 85 ? -2.330 -8.299 -1.877 1.00 90.88 85 ILE A CA 1
ATOM 654 C C . ILE A 1 85 ? -3.158 -7.217 -1.197 1.00 90.88 85 ILE A C 1
ATOM 656 O O . ILE A 1 85 ? -3.323 -7.226 0.021 1.00 90.88 85 ILE A O 1
ATOM 660 N N . ASP A 1 86 ? -3.727 -6.314 -1.986 1.00 90.62 86 ASP A N 1
ATOM 661 C CA . ASP A 1 86 ? -4.492 -5.192 -1.476 1.00 90.62 86 ASP A CA 1
ATOM 662 C C . ASP A 1 86 ? -5.691 -5.683 -0.650 1.00 90.62 86 ASP A C 1
ATOM 664 O O . ASP A 1 86 ? -5.958 -5.157 0.434 1.00 90.62 86 ASP A O 1
ATOM 668 N N . THR A 1 87 ? -6.388 -6.734 -1.105 1.00 90.44 87 THR A N 1
ATOM 669 C CA . THR A 1 87 ? -7.515 -7.335 -0.365 1.00 90.44 87 THR A CA 1
ATOM 670 C C . THR A 1 87 ? -7.088 -7.797 1.029 1.00 90.44 87 THR A C 1
ATOM 672 O O . THR A 1 87 ? -7.779 -7.516 2.015 1.00 90.44 87 THR A O 1
ATOM 675 N N . VAL A 1 88 ? -5.930 -8.453 1.135 1.00 94.38 88 VAL A N 1
ATOM 676 C CA . VAL A 1 88 ? -5.368 -8.891 2.420 1.00 94.38 88 VAL A CA 1
ATOM 677 C C . VAL A 1 88 ? -4.966 -7.694 3.276 1.00 94.38 88 VAL A C 1
ATOM 679 O O . VAL A 1 88 ? -5.325 -7.648 4.452 1.00 94.38 88 VAL A O 1
ATOM 682 N N . VAL A 1 89 ? -4.279 -6.706 2.698 1.00 94.56 89 VAL A N 1
ATOM 683 C CA . VAL A 1 89 ? -3.816 -5.503 3.408 1.00 94.56 89 VAL A CA 1
ATOM 684 C C . VAL A 1 89 ? -4.993 -4.729 3.978 1.00 94.56 89 VAL A C 1
ATOM 686 O O . VAL A 1 89 ? -5.002 -4.401 5.158 1.00 94.56 89 VAL A O 1
ATOM 689 N N . THR A 1 90 ? -6.020 -4.477 3.172 1.00 93.25 90 THR A N 1
ATOM 690 C CA . THR A 1 90 ? -7.178 -3.705 3.621 1.00 93.25 90 THR A CA 1
ATOM 691 C C . THR A 1 90 ? -7.985 -4.456 4.665 1.00 93.25 90 THR A C 1
ATOM 693 O O . THR A 1 90 ? -8.364 -3.862 5.670 1.00 93.25 90 THR A O 1
ATOM 696 N N . THR A 1 91 ? -8.209 -5.760 4.477 1.00 93.69 91 THR A N 1
ATOM 697 C CA . THR A 1 91 ? -8.900 -6.577 5.485 1.00 93.69 91 THR A CA 1
ATOM 698 C C . THR A 1 91 ? -8.126 -6.563 6.800 1.00 93.69 91 THR A C 1
ATOM 700 O O . THR A 1 91 ? -8.699 -6.271 7.846 1.00 93.69 91 THR A O 1
ATOM 703 N N . THR A 1 92 ? -6.813 -6.790 6.743 1.00 96.50 92 THR A N 1
ATOM 704 C CA . THR A 1 92 ? -5.929 -6.748 7.914 1.00 96.50 92 THR A CA 1
ATOM 705 C C . THR A 1 92 ? -5.957 -5.380 8.586 1.00 96.50 92 THR A C 1
ATOM 707 O O . THR A 1 92 ? -6.087 -5.308 9.803 1.00 96.50 92 THR A O 1
ATOM 710 N N . LEU A 1 93 ? -5.899 -4.291 7.817 1.00 96.44 93 LEU A N 1
ATOM 711 C CA . LEU A 1 93 ? -5.924 -2.928 8.342 1.00 96.44 93 LEU A CA 1
ATOM 712 C C . LEU A 1 93 ? -7.254 -2.608 9.036 1.00 96.44 93 LEU A C 1
ATOM 714 O O . LEU A 1 93 ? -7.251 -2.061 10.134 1.00 96.44 93 LEU A O 1
ATOM 718 N N . LEU A 1 94 ? -8.385 -2.986 8.434 1.00 95.69 94 LEU A N 1
ATOM 719 C CA . LEU A 1 94 ? -9.714 -2.833 9.034 1.00 95.69 94 LEU A CA 1
ATOM 720 C C . LEU A 1 94 ? -9.841 -3.633 10.334 1.00 95.69 94 LEU A C 1
ATOM 722 O O . LEU A 1 94 ? -10.298 -3.094 11.343 1.00 95.69 94 LEU A O 1
ATOM 726 N N . VAL A 1 95 ? -9.411 -4.899 10.323 1.00 96.44 95 VAL A N 1
ATOM 727 C CA . VAL A 1 95 ? -9.406 -5.761 11.513 1.00 96.44 95 VAL A CA 1
ATOM 728 C C . VAL A 1 95 ? -8.516 -5.165 12.600 1.00 96.44 95 VAL A C 1
ATOM 730 O O . VAL A 1 95 ? -8.950 -5.056 13.744 1.00 96.44 95 VAL A O 1
ATOM 733 N N . ALA A 1 96 ? -7.308 -4.722 12.252 1.00 97.06 96 ALA A N 1
ATOM 734 C CA . ALA A 1 96 ? -6.375 -4.105 13.184 1.00 97.06 96 ALA A CA 1
ATOM 735 C C . ALA A 1 96 ? -6.941 -2.807 13.771 1.00 97.06 96 ALA A C 1
ATOM 737 O O . ALA A 1 96 ? -6.909 -2.628 14.982 1.00 97.06 96 ALA A O 1
ATOM 738 N N . MET A 1 97 ? -7.530 -1.930 12.955 1.00 97.00 97 MET A N 1
ATOM 739 C CA . MET A 1 97 ? -8.161 -0.698 13.435 1.00 97.00 97 MET A CA 1
ATOM 740 C C . MET A 1 97 ? -9.310 -1.004 14.403 1.00 97.00 97 MET A C 1
ATOM 742 O O . MET A 1 97 ? -9.431 -0.387 15.464 1.00 97.00 97 MET A O 1
ATOM 746 N N . PHE A 1 98 ? -10.144 -1.993 14.080 1.00 95.38 98 PHE A N 1
ATOM 747 C CA . PHE A 1 98 ? -11.235 -2.392 14.958 1.00 95.38 98 PHE A CA 1
ATOM 748 C C . PHE A 1 98 ? -10.726 -3.003 16.270 1.00 95.38 98 PHE A C 1
ATOM 750 O O . PHE A 1 98 ? -11.196 -2.638 17.349 1.00 95.38 98 PHE A O 1
ATOM 757 N N . ALA A 1 99 ? -9.753 -3.908 16.202 1.00 95.19 99 ALA A N 1
ATOM 758 C CA . ALA A 1 99 ? -9.232 -4.623 17.362 1.00 95.19 99 ALA A CA 1
ATOM 759 C C . ALA A 1 99 ? -8.347 -3.747 18.263 1.00 95.19 99 ALA A C 1
ATOM 761 O O . ALA A 1 99 ? -8.430 -3.860 19.480 1.00 95.19 99 ALA A O 1
ATOM 762 N N . LEU A 1 100 ? -7.524 -2.866 17.689 1.00 96.44 100 LEU A N 1
ATOM 763 C CA . LEU A 1 100 ? -6.533 -2.071 18.424 1.00 96.44 100 LEU A CA 1
ATOM 764 C C . LEU A 1 100 ? -7.015 -0.672 18.796 1.00 96.44 100 LEU A C 1
ATOM 766 O O . LEU A 1 100 ? -6.455 -0.076 19.708 1.00 96.44 100 LEU A O 1
ATOM 770 N N . VAL A 1 101 ? -8.026 -0.130 18.113 1.00 95.31 101 VAL A N 1
ATOM 771 C CA . VAL A 1 101 ? -8.540 1.218 18.405 1.00 95.31 101 VAL A CA 1
ATOM 772 C C . VAL A 1 101 ? -9.958 1.136 18.948 1.00 95.31 101 VAL A C 1
ATOM 774 O O . VAL A 1 101 ? -10.207 1.492 20.097 1.00 95.31 101 VAL A O 1
ATOM 777 N N . LEU A 1 102 ? -10.902 0.616 18.160 1.00 94.00 102 LEU A N 1
ATOM 778 C CA . LEU A 1 102 ? -12.319 0.638 18.544 1.00 94.00 102 LEU A CA 1
ATOM 779 C C . LEU A 1 102 ? -12.616 -0.262 19.749 1.00 94.00 102 LEU A C 1
ATOM 781 O O . LEU A 1 102 ? -13.350 0.134 20.655 1.00 94.00 102 LEU A O 1
ATOM 785 N N . THR A 1 103 ? -12.035 -1.460 19.784 1.00 93.38 103 THR A N 1
ATOM 786 C CA . THR A 1 103 ? -12.252 -2.431 20.864 1.00 93.38 103 THR A CA 1
ATOM 787 C C . THR A 1 103 ? -11.730 -1.930 22.213 1.00 93.38 103 THR A C 1
ATOM 789 O O . THR A 1 103 ? -12.520 -1.929 23.159 1.00 93.38 103 THR A O 1
ATOM 792 N N . PRO A 1 104 ? -10.481 -1.444 22.359 1.00 92.19 104 PRO A N 1
ATOM 793 C CA . PRO A 1 104 ? -10.020 -0.919 23.641 1.00 92.19 104 PRO A CA 1
ATOM 794 C C . PRO A 1 104 ? -10.763 0.347 24.056 1.00 92.19 104 PRO A C 1
ATOM 796 O O . PRO A 1 104 ? -11.049 0.493 25.239 1.00 92.19 104 PRO A O 1
ATOM 799 N N . VAL A 1 105 ? -11.169 1.213 23.121 1.00 92.62 105 VAL A N 1
ATOM 800 C CA . VAL A 1 105 ? -12.044 2.353 23.445 1.00 92.62 105 VAL A CA 1
ATOM 801 C C . VAL A 1 105 ? -13.378 1.864 24.018 1.00 92.62 105 VAL A C 1
ATOM 803 O O . VAL A 1 105 ? -13.830 2.356 25.052 1.00 92.62 105 VAL A O 1
ATOM 806 N N . ALA A 1 106 ? -13.999 0.853 23.407 1.00 88.56 106 ALA A N 1
ATOM 807 C CA . ALA A 1 106 ? -15.239 0.269 23.912 1.00 88.56 106 ALA A CA 1
ATOM 808 C C . ALA A 1 106 ? -15.057 -0.417 25.279 1.00 88.56 106 ALA A C 1
ATOM 810 O O . ALA A 1 106 ? -15.937 -0.319 26.137 1.00 88.56 106 ALA A O 1
ATOM 811 N N . VAL A 1 107 ? -13.925 -1.093 25.499 1.00 89.88 107 VAL A N 1
ATOM 812 C CA . VAL A 1 107 ? -13.569 -1.698 26.791 1.00 89.88 107 VAL A CA 1
ATOM 813 C C . VAL A 1 107 ? -13.349 -0.617 27.849 1.00 89.88 107 VAL A C 1
ATOM 815 O O . VAL A 1 107 ? -13.921 -0.724 28.929 1.00 89.88 107 VAL A O 1
ATOM 818 N N . ALA A 1 108 ? -12.617 0.453 27.538 1.00 91.25 108 ALA A N 1
ATOM 819 C CA . ALA A 1 108 ? -12.395 1.580 28.440 1.00 91.25 108 ALA A CA 1
ATOM 820 C C . ALA A 1 108 ? -13.720 2.245 28.841 1.00 91.25 108 ALA A C 1
ATOM 822 O O . ALA A 1 108 ? -13.988 2.422 30.026 1.00 91.25 108 ALA A O 1
ATOM 823 N N . LEU A 1 109 ? -14.612 2.512 27.879 1.00 89.12 109 LEU A N 1
ATOM 824 C CA . LEU A 1 109 ? -15.956 3.032 28.158 1.00 89.12 109 LEU A CA 1
ATOM 825 C C . LEU A 1 109 ? -16.770 2.091 29.059 1.00 89.12 109 LEU A C 1
ATOM 827 O O . LEU A 1 109 ? -17.487 2.555 29.947 1.00 89.12 109 LEU A O 1
ATOM 831 N N . ARG A 1 110 ? -16.643 0.772 28.855 1.00 84.50 110 ARG A N 1
ATOM 832 C CA . ARG A 1 110 ? -17.304 -0.243 29.684 1.00 84.50 110 ARG A CA 1
ATOM 833 C C . ARG A 1 110 ? -16.749 -0.266 31.111 1.00 84.50 110 ARG A C 1
ATOM 835 O O . ARG A 1 110 ? -17.543 -0.384 32.039 1.00 84.50 110 ARG A O 1
ATOM 842 N N . LEU A 1 111 ? -15.433 -0.128 31.285 1.00 87.50 111 LEU A N 1
ATOM 843 C CA . LEU A 1 111 ? -14.780 -0.037 32.597 1.00 87.50 111 LEU A CA 1
ATOM 844 C C . LEU A 1 111 ? -15.145 1.262 33.329 1.00 87.50 111 LEU A C 1
ATOM 846 O O . LEU A 1 111 ? -15.388 1.231 34.529 1.00 87.50 111 LEU A O 1
ATOM 850 N N . CYS A 1 112 ? -15.299 2.379 32.613 1.00 89.25 112 CYS A N 1
ATOM 851 C CA . CYS A 1 112 ? -15.810 3.640 33.164 1.00 89.25 112 CYS A CA 1
ATOM 852 C C . CYS A 1 112 ? -17.325 3.625 33.465 1.00 89.25 112 CYS A C 1
ATOM 854 O O . CYS A 1 112 ? -17.897 4.668 33.774 1.00 89.25 112 CYS A O 1
ATOM 856 N N . GLY A 1 113 ? -18.009 2.482 33.327 1.00 76.25 113 GLY A N 1
ATOM 857 C CA . GLY A 1 113 ? -19.442 2.344 33.613 1.00 76.25 113 GLY A CA 1
ATOM 858 C C . GLY A 1 113 ? -20.372 3.002 32.585 1.00 76.25 113 GLY A C 1
ATOM 859 O O . GLY A 1 113 ? -21.586 3.052 32.786 1.00 76.25 113 GLY A O 1
ATOM 860 N N . ARG A 1 114 ? -19.846 3.492 31.456 1.00 68.25 114 ARG A N 1
ATOM 861 C CA . ARG A 1 114 ? -20.623 4.224 30.449 1.00 68.25 114 ARG A CA 1
ATOM 862 C C . ARG A 1 114 ? -21.231 3.247 29.438 1.00 68.25 114 ARG A C 1
ATOM 864 O O . ARG A 1 114 ? -20.641 2.919 28.412 1.00 68.25 114 ARG A O 1
ATOM 871 N N . GLN A 1 115 ? -22.444 2.768 29.720 1.00 65.50 115 GLN A N 1
ATOM 872 C CA . GLN A 1 115 ? -23.225 1.945 28.786 1.00 65.50 115 GLN A CA 1
ATOM 873 C C . GLN A 1 115 ? -23.961 2.815 27.757 1.00 65.50 115 GLN A C 1
ATOM 875 O O . GLN A 1 115 ? -25.095 3.235 27.970 1.00 65.50 115 GLN A O 1
ATOM 880 N N . VAL A 1 116 ? -23.320 3.053 26.609 1.00 65.94 116 VAL A N 1
ATOM 881 C CA . VAL A 1 116 ? -23.893 3.854 25.506 1.00 65.94 116 VAL A CA 1
ATOM 882 C C . VAL A 1 116 ? -25.092 3.162 24.836 1.00 65.94 116 VAL A C 1
ATOM 884 O O . VAL A 1 116 ? -26.014 3.819 24.368 1.00 65.94 116 VAL A O 1
ATOM 887 N N . LEU A 1 117 ? -25.118 1.824 24.843 1.00 65.19 117 LEU A N 1
ATOM 888 C CA . LEU A 1 117 ? -26.246 1.010 24.384 1.00 65.19 117 LEU A CA 1
ATOM 889 C C . LEU A 1 117 ? -26.679 0.058 25.502 1.00 65.19 117 LEU A C 1
ATOM 891 O O . LEU A 1 117 ? -25.876 -0.745 25.985 1.00 65.19 117 LEU A O 1
ATOM 895 N N . ARG A 1 118 ? -27.960 0.112 25.891 1.00 63.69 118 ARG A N 1
ATOM 896 C CA . ARG A 1 118 ? -28.575 -0.910 26.752 1.00 63.69 118 ARG A CA 1
ATOM 897 C C . ARG A 1 118 ? -28.680 -2.205 25.948 1.00 63.69 118 ARG A C 1
ATOM 899 O O . ARG A 1 118 ? -29.605 -2.378 25.167 1.00 63.69 118 ARG A O 1
ATOM 906 N N . LYS A 1 119 ? -27.697 -3.091 26.115 1.00 65.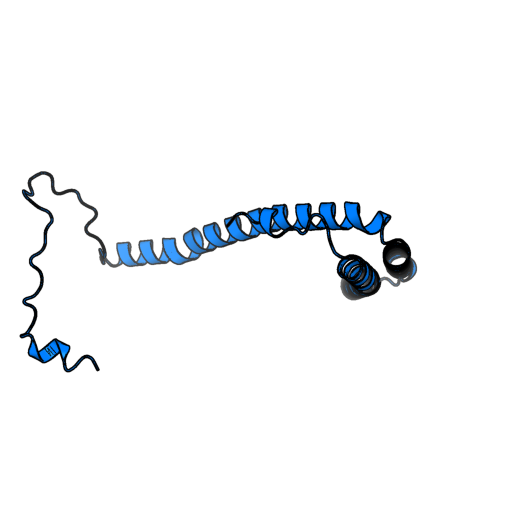00 119 LYS A N 1
ATOM 907 C CA . LYS A 1 119 ? -27.630 -4.393 25.429 1.00 65.00 119 LYS A CA 1
ATOM 908 C C . LYS A 1 119 ? -28.391 -5.508 26.159 1.00 65.00 119 LYS A C 1
ATOM 910 O O . LYS A 1 119 ? -28.415 -6.629 25.664 1.00 65.00 119 LYS A O 1
ATOM 915 N N . SER A 1 120 ? -28.983 -5.242 27.330 1.00 63.59 120 SER A N 1
ATOM 916 C CA . SER A 1 120 ? -29.782 -6.251 28.030 1.00 63.59 120 SER A CA 1
ATOM 917 C C . SER A 1 120 ? -31.190 -6.326 27.442 1.00 63.59 120 SER A C 1
ATOM 919 O O . SER A 1 120 ? -31.927 -5.341 27.396 1.00 63.59 120 SER A O 1
ATOM 921 N N . PHE A 1 121 ? -31.561 -7.525 26.996 1.00 63.25 121 PHE A N 1
ATOM 922 C CA . PHE A 1 121 ? -32.938 -7.852 26.655 1.00 63.25 121 PHE A CA 1
ATOM 923 C C . PHE A 1 121 ? -33.749 -7.904 27.952 1.00 63.25 121 PHE A C 1
ATOM 925 O O . PHE A 1 121 ? -33.573 -8.799 28.780 1.00 63.25 121 PHE A O 1
ATOM 932 N N . ASN A 1 122 ? -34.627 -6.929 28.145 1.00 67.44 122 ASN A N 1
ATOM 933 C CA . ASN A 1 122 ? -35.546 -6.888 29.266 1.00 67.44 122 ASN A CA 1
ATOM 934 C C . ASN A 1 122 ? -36.787 -7.725 28.909 1.00 67.44 122 ASN A C 1
ATOM 936 O O . ASN A 1 122 ? -37.764 -7.208 28.378 1.00 67.44 122 ASN A O 1
ATOM 940 N N . ARG A 1 123 ? -36.728 -9.042 29.156 1.00 69.44 123 ARG A N 1
ATOM 941 C CA . ARG A 1 123 ? -37.829 -9.988 28.875 1.00 69.44 123 ARG A CA 1
ATOM 942 C C . ARG A 1 123 ? -39.205 -9.602 29.457 1.00 69.44 123 ARG A C 1
ATOM 944 O O . ARG A 1 123 ? -40.186 -9.889 28.782 1.00 69.44 123 ARG A O 1
ATOM 951 N N . PRO A 1 124 ? -39.325 -8.953 30.633 1.00 76.19 124 PRO A N 1
ATOM 952 C CA . PRO A 1 124 ? -40.627 -8.490 31.123 1.00 76.19 124 PRO A CA 1
ATOM 953 C C . PRO A 1 124 ? -41.105 -7.167 30.492 1.00 76.19 124 PRO A C 1
ATOM 955 O O . PRO A 1 124 ? -42.211 -6.720 30.789 1.00 76.19 124 PRO A O 1
ATOM 958 N N . ALA A 1 125 ? -40.306 -6.503 29.648 1.00 72.31 125 ALA A N 1
ATOM 959 C CA . ALA A 1 125 ? -40.705 -5.235 29.045 1.00 72.31 125 ALA A CA 1
ATOM 960 C C . ALA A 1 125 ? -41.690 -5.457 27.888 1.00 72.31 125 ALA A C 1
ATOM 962 O O . ALA A 1 125 ? -41.368 -6.093 26.888 1.00 72.31 125 ALA A O 1
ATOM 963 N N . LYS A 1 126 ? -42.879 -4.853 27.998 1.00 74.25 126 LYS A N 1
ATOM 964 C CA . LYS A 1 126 ? -43.923 -4.864 26.955 1.00 74.25 126 LYS A CA 1
ATOM 965 C C . LYS A 1 126 ? -43.483 -4.174 25.652 1.00 74.25 126 LYS A C 1
ATOM 967 O O . LYS A 1 126 ? -44.067 -4.418 24.603 1.00 74.25 126 LYS A O 1
ATOM 972 N N . SER A 1 127 ? -42.498 -3.276 25.729 1.00 76.44 127 SER A N 1
ATOM 973 C CA . SER A 1 127 ? -42.011 -2.450 24.623 1.00 76.44 127 SER A CA 1
ATOM 974 C C . SER A 1 127 ? -40.646 -1.834 24.967 1.00 76.44 127 SER A C 1
ATOM 976 O O . SER A 1 127 ? -40.426 -1.425 26.107 1.00 76.44 127 SER A O 1
ATOM 978 N N . TYR A 1 128 ? -39.742 -1.743 23.984 1.00 78.38 128 TYR A N 1
ATOM 979 C CA . TYR A 1 128 ? -38.456 -1.030 24.100 1.00 78.38 128 TYR A CA 1
ATOM 980 C C . TYR A 1 128 ? -38.521 0.426 23.619 1.00 78.38 128 TYR A C 1
ATOM 982 O O . TYR A 1 128 ? -37.506 1.125 23.639 1.00 78.38 128 TYR A O 1
ATOM 990 N N . TRP A 1 129 ? -39.694 0.884 23.176 1.00 81.25 129 TRP A N 1
ATOM 991 C CA . TRP A 1 129 ? -39.891 2.260 22.743 1.00 81.25 129 TRP A CA 1
ATOM 992 C C . TRP A 1 129 ? -39.627 3.216 23.911 1.00 81.25 129 TRP A C 1
ATOM 994 O O . TRP A 1 129 ? -40.221 3.091 24.982 1.00 81.25 129 TRP A O 1
ATOM 1004 N N . ARG A 1 130 ? -38.722 4.176 23.707 1.00 75.38 130 ARG A N 1
ATOM 1005 C CA . ARG A 1 130 ? -38.598 5.344 24.583 1.00 75.38 130 ARG A CA 1
ATOM 1006 C C . ARG A 1 130 ? -39.528 6.427 24.064 1.00 75.38 130 ARG A C 1
ATOM 1008 O O . ARG A 1 130 ? -39.609 6.620 22.853 1.00 75.38 130 ARG A O 1
ATOM 1015 N N . ALA A 1 131 ? -40.197 7.128 24.975 1.00 79.31 131 ALA A N 1
ATOM 1016 C CA . ALA A 1 131 ? -40.915 8.342 24.622 1.00 79.31 131 ALA A CA 1
ATOM 1017 C C . ALA A 1 131 ? -39.923 9.308 23.963 1.00 79.31 131 ALA A C 1
ATOM 1019 O O . ALA A 1 131 ? -38.865 9.590 24.532 1.00 79.31 131 ALA A O 1
ATOM 1020 N N . ALA A 1 132 ? -40.238 9.742 22.744 1.00 76.25 132 ALA A N 1
ATOM 1021 C CA . ALA A 1 132 ? -39.493 10.812 22.107 1.00 76.25 132 ALA A CA 1
ATOM 1022 C C . ALA A 1 132 ? -39.617 12.064 22.980 1.00 76.25 132 ALA A C 1
ATOM 1024 O O . ALA A 1 132 ? -40.684 12.320 23.545 1.00 76.25 132 ALA A O 1
ATOM 1025 N N . GLU A 1 133 ? -38.534 12.828 23.103 1.00 78.69 133 GLU A N 1
ATOM 1026 C CA . GLU A 1 133 ? -38.625 14.141 23.731 1.00 78.69 133 GLU A CA 1
ATOM 1027 C C . GLU A 1 133 ? -39.676 14.974 22.986 1.00 78.69 133 GLU A C 1
ATOM 1029 O O . GLU A 1 133 ? -39.747 14.900 21.750 1.00 78.69 133 GLU A O 1
ATOM 1034 N N . PRO A 1 134 ? -40.523 15.726 23.711 1.00 76.00 134 PRO A N 1
ATOM 1035 C CA . PRO A 1 134 ? -41.540 16.552 23.087 1.00 76.00 134 PRO A CA 1
ATOM 1036 C C . PRO A 1 134 ? -40.857 17.472 22.083 1.00 76.00 134 PRO A C 1
ATOM 1038 O O . PRO A 1 134 ? -39.979 18.262 22.432 1.00 76.00 134 PRO A O 1
ATOM 1041 N N . THR A 1 135 ? -41.223 17.315 20.811 1.00 67.31 135 THR A N 1
ATOM 1042 C CA . THR A 1 135 ? -40.684 18.163 19.756 1.00 67.31 135 THR A CA 1
ATOM 1043 C C . THR A 1 135 ? -41.220 19.568 20.019 1.00 67.31 135 THR A C 1
ATOM 1045 O O . THR A 1 135 ? -42.440 19.739 20.058 1.00 67.31 135 THR A O 1
ATOM 1048 N N . PRO A 1 136 ? -40.363 20.571 20.267 1.00 72.12 136 PRO A N 1
ATOM 1049 C CA . PRO A 1 136 ? -40.825 21.950 20.368 1.00 72.12 136 PRO A CA 1
ATOM 1050 C C . PRO A 1 136 ? -41.565 22.348 19.095 1.00 72.12 136 PRO A C 1
ATOM 1052 O O . PRO A 1 136 ? -41.323 21.777 18.031 1.00 72.12 136 PRO A O 1
ATOM 1055 N N . GLY A 1 137 ? -42.486 23.299 19.246 1.00 78.88 137 GLY A N 1
ATOM 1056 C CA . GLY A 1 137 ? -43.485 23.634 18.240 1.00 78.88 137 GLY A CA 1
ATOM 1057 C C . GLY A 1 137 ? -42.923 23.850 16.828 1.00 78.88 137 GLY A C 1
ATOM 1058 O O . GLY A 1 137 ? -41.734 24.141 16.660 1.00 78.88 137 GLY A O 1
ATOM 1059 N N . PRO A 1 138 ? -43.785 23.743 15.802 1.00 76.81 138 PRO A N 1
ATOM 1060 C CA . PRO A 1 138 ? -43.395 23.756 14.389 1.00 76.81 138 PRO A CA 1
ATOM 1061 C C . PRO A 1 138 ? -42.532 24.963 13.976 1.00 76.81 138 PRO A C 1
ATOM 1063 O O . PRO A 1 138 ? -41.773 24.881 13.016 1.00 76.81 138 PRO A O 1
ATOM 1066 N N . GLU A 1 139 ? -42.570 26.051 14.743 1.00 78.75 139 GLU A N 1
ATOM 1067 C CA . GLU A 1 139 ? -41.710 27.229 14.607 1.00 78.75 139 GLU A CA 1
ATOM 1068 C C . GLU A 1 139 ? -40.201 26.918 14.639 1.00 78.75 139 GLU A C 1
ATOM 1070 O O . GLU A 1 139 ? -39.422 27.594 13.965 1.00 78.75 139 GLU A O 1
ATOM 1075 N N . ARG A 1 140 ? -39.762 25.872 15.361 1.00 70.88 140 ARG A N 1
ATOM 1076 C CA . ARG A 1 140 ? -38.338 25.488 15.439 1.00 70.88 140 ARG A CA 1
ATOM 1077 C C . ARG A 1 140 ? -37.796 24.925 14.120 1.00 70.88 140 ARG A C 1
ATOM 1079 O O . ARG A 1 140 ? -36.595 25.030 13.889 1.00 70.88 140 ARG A O 1
ATOM 1086 N N . TYR A 1 141 ? -38.645 24.417 13.221 1.00 77.00 141 TYR A N 1
ATOM 1087 C CA . TYR A 1 141 ? -38.205 24.011 11.877 1.00 77.00 141 TYR A CA 1
ATOM 1088 C C . TYR A 1 141 ? -37.718 25.197 11.035 1.00 77.00 141 TYR A C 1
ATOM 1090 O O . TYR A 1 141 ? -36.851 25.023 10.183 1.00 77.00 141 TYR A O 1
ATOM 1098 N N . PHE A 1 142 ? -38.213 26.409 11.303 1.00 80.94 142 PHE A N 1
ATOM 1099 C CA . PHE A 1 142 ? -37.796 27.619 10.588 1.00 80.94 142 PHE A CA 1
ATOM 1100 C C . PHE A 1 142 ? -36.485 28.223 11.119 1.00 80.94 142 PHE A C 1
ATOM 1102 O O . PHE A 1 142 ? -35.972 29.173 10.534 1.00 80.94 142 PHE A O 1
ATOM 1109 N N . ARG A 1 143 ? -35.922 27.687 12.212 1.00 77.06 143 ARG A N 1
ATOM 1110 C CA . ARG A 1 143 ? -34.670 28.152 12.836 1.00 77.06 143 ARG A CA 1
ATOM 1111 C C . ARG A 1 143 ? -33.693 26.988 13.007 1.00 77.06 143 ARG A C 1
ATOM 1113 O O . ARG A 1 143 ? -33.390 26.566 14.118 1.00 77.06 143 ARG A O 1
ATOM 1120 N N . GLN A 1 144 ? -33.265 26.435 11.873 1.00 70.31 144 GLN A N 1
ATOM 1121 C CA . GLN A 1 144 ? -32.367 25.276 11.801 1.00 70.31 144 GLN A CA 1
ATOM 1122 C C . GLN A 1 144 ? -30.902 25.594 12.169 1.00 70.31 144 GLN A C 1
ATOM 1124 O O . GLN A 1 144 ? -30.147 24.666 12.460 1.00 70.31 144 GLN A O 1
ATOM 1129 N N . PHE A 1 145 ? -30.501 26.868 12.160 1.00 73.00 145 PHE A N 1
ATOM 1130 C CA . PHE A 1 145 ? -29.129 27.315 12.410 1.00 73.00 145 PHE A CA 1
ATOM 1131 C C . PHE A 1 145 ? -29.075 28.310 13.565 1.00 73.00 145 PHE A C 1
ATOM 1133 O O . PHE A 1 145 ? -29.982 29.173 13.627 1.00 73.00 145 PHE A O 1
#

Radius of gyration: 28.92 Å; chains: 1; bounding box: 75×39×61 Å

Secondary structure (DSSP, 8-state):
--GGGSS-SS--HHHHHHHHHHHHHHHHHHHHHHHHHHHHHH-----HHHHHHHHHHHHHHHHHHH-TTTHHHHHHHHHHHHHHHHHHHHHHHHHHHIIIIIHHHHHHHHHTT--SS-----TT-S--PPPPPPPPPGGGGG---

Foldseek 3Di:
DQQLVVQDLPDDLVVQLVQLVCQLVVFLVVLVVVVVVCCVVPVDDDPPVSVVRNVVSNVVSVVSNVCVVVSNVVSRVVSVVVSVVVVVVVVVVVVCCCVVPVVVVVVVCVVVVNCPDPPDDPVVDPDPDDPDDPDPDPVVVVVPD